Protein AF-A0A7X0ITP1-F1 (afdb_monomer_lite)

Radius of gyration: 19.74 Å; chains: 1; bounding box: 42×34×67 Å

Sequence (175 aa):
MEFLNRYIDLPLLRGGSAAMRMWHKQTGHSPQKLSPSWSLVVILVLMSASGLLLNGPVYVFAIGALIMLSVPSLRLLLPSRTERNYDMRSYQALAAAATRKREAEWAIRMTVLFTAIIFPFCVSAGDETAGLFLLGASLWFVLTAPVKMYLDAAEPPPPGSGSRQAWLRQAARSA

Organism: NCBI:txid293958

Foldseek 3Di:
DVVCCVPPLVVLLVVLQVQLVVCCVVPVFHSLLVQLVLLLVLLVVLLVVLVVQPDDPLSVVLVVVSVVSNVVSVVVVPDDPPGPDPAQVVLVVLQVQLQVLVVPCVVVLVVLQVCLVCVLVPQDDPDPNVSSSSNSVSSSSSSRVNSSSSNSNHRHDGDDPVNVVVVVVVVVVVD

pLDDT: mean 71.42, std 9.6, range [46.75, 85.38]

Structure (mmCIF, N/CA/C/O backbone):
data_AF-A0A7X0ITP1-F1
#
_entry.id   AF-A0A7X0ITP1-F1
#
loop_
_atom_site.group_PDB
_atom_site.id
_atom_site.type_symbol
_atom_site.label_atom_id
_atom_site.label_alt_id
_atom_site.label_comp_id
_atom_site.label_asym_id
_atom_site.label_entity_id
_atom_site.label_seq_id
_atom_site.pdbx_PDB_ins_code
_atom_site.Cartn_x
_atom_site.Cartn_y
_atom_site.Cartn_z
_atom_site.occupancy
_atom_site.B_iso_or_equiv
_atom_site.auth_seq_id
_atom_site.auth_comp_id
_atom_site.auth_asym_id
_atom_site.auth_atom_id
_atom_site.pdbx_PDB_model_num
ATOM 1 N N . MET A 1 1 ? -18.928 18.947 0.721 1.00 47.69 1 MET A N 1
ATOM 2 C CA . MET A 1 1 ? -17.983 18.054 1.433 1.00 47.69 1 MET A CA 1
ATOM 3 C C . MET A 1 1 ? -18.643 16.775 1.951 1.00 47.69 1 MET A C 1
ATOM 5 O O . MET A 1 1 ? -18.049 15.713 1.833 1.00 47.69 1 MET A O 1
ATOM 9 N N . GLU A 1 2 ? -19.874 16.835 2.463 1.00 59.03 2 GLU A N 1
ATOM 10 C CA . GLU A 1 2 ? -20.546 15.688 3.103 1.00 59.03 2 GLU A CA 1
ATOM 11 C C . GLU A 1 2 ? -20.945 14.551 2.142 1.00 59.03 2 GLU A C 1
ATOM 13 O O . GLU A 1 2 ? -20.862 13.377 2.495 1.00 59.03 2 GLU A O 1
ATOM 18 N N . PHE A 1 3 ? -21.278 14.875 0.887 1.00 55.72 3 PHE A N 1
ATOM 19 C CA . PHE A 1 3 ? -21.629 13.880 -0.134 1.00 55.72 3 PHE A CA 1
ATOM 20 C C . PHE A 1 3 ? -20.451 12.984 -0.546 1.00 55.72 3 PHE A C 1
ATOM 22 O O . PHE A 1 3 ? -20.587 11.762 -0.545 1.00 55.72 3 PHE A O 1
ATOM 29 N N . LEU A 1 4 ? -19.283 13.563 -0.852 1.00 56.88 4 LEU A N 1
ATOM 30 C CA . LEU A 1 4 ? -18.107 12.790 -1.279 1.00 56.88 4 LEU A CA 1
ATOM 31 C C . LEU A 1 4 ? -17.570 11.910 -0.134 1.00 56.88 4 LEU A C 1
ATOM 33 O O . LEU A 1 4 ? -17.211 10.751 -0.340 1.00 56.88 4 LEU A O 1
ATOM 37 N N . ASN A 1 5 ? -17.609 12.439 1.094 1.00 62.44 5 ASN A N 1
ATOM 38 C CA . ASN A 1 5 ? -17.285 11.701 2.311 1.00 62.44 5 ASN A CA 1
ATOM 39 C C . ASN A 1 5 ? -18.228 10.496 2.519 1.00 62.44 5 ASN A C 1
ATOM 41 O O . ASN A 1 5 ? -17.789 9.392 2.836 1.00 62.44 5 ASN A O 1
ATOM 45 N N . ARG A 1 6 ? -19.533 10.669 2.270 1.00 64.38 6 ARG A N 1
ATOM 46 C CA . ARG A 1 6 ? -20.537 9.614 2.469 1.00 64.38 6 ARG A CA 1
ATOM 47 C C . ARG A 1 6 ? -20.509 8.518 1.402 1.00 64.38 6 ARG A C 1
ATOM 49 O O . ARG A 1 6 ? -20.764 7.365 1.739 1.00 64.38 6 ARG A O 1
ATOM 56 N N . TYR A 1 7 ? -20.217 8.860 0.148 1.00 67.12 7 TYR A N 1
ATOM 57 C CA . TYR A 1 7 ? -20.264 7.907 -0.968 1.00 67.12 7 TYR A CA 1
ATOM 58 C C . TYR A 1 7 ? -18.930 7.229 -1.280 1.00 67.12 7 TYR A C 1
ATOM 60 O O . TYR A 1 7 ? -18.950 6.090 -1.734 1.00 67.12 7 TYR A O 1
ATOM 68 N N . ILE A 1 8 ? -17.792 7.889 -1.042 1.00 65.19 8 ILE A N 1
ATOM 69 C CA . ILE A 1 8 ? -16.470 7.347 -1.396 1.00 65.19 8 ILE A CA 1
ATOM 70 C C . ILE A 1 8 ? -15.686 6.968 -0.136 1.00 65.19 8 ILE A C 1
ATOM 72 O O . ILE A 1 8 ? -15.307 5.809 0.019 1.00 65.19 8 ILE A O 1
ATOM 76 N N . ASP A 1 9 ? -15.505 7.897 0.808 1.00 72.88 9 ASP A N 1
ATOM 77 C CA . ASP A 1 9 ? -14.674 7.659 2.007 1.00 72.88 9 ASP A CA 1
ATOM 78 C C . ASP A 1 9 ? -15.305 6.600 2.933 1.00 72.88 9 ASP A C 1
ATOM 80 O O . ASP A 1 9 ? -14.641 5.676 3.402 1.00 72.88 9 ASP A O 1
ATOM 84 N N . LEU A 1 10 ? -16.618 6.683 3.172 1.00 71.12 10 LEU A N 1
ATOM 85 C CA . LEU A 1 10 ? -17.322 5.804 4.107 1.00 71.12 10 LEU A CA 1
ATOM 86 C C . LEU A 1 10 ? -17.303 4.306 3.729 1.00 71.12 10 LEU A C 1
ATOM 88 O O . LEU A 1 10 ? -17.017 3.497 4.620 1.00 71.12 10 LEU A O 1
ATOM 92 N N . PRO A 1 11 ? -17.596 3.880 2.480 1.00 74.44 11 PRO A N 1
ATOM 93 C CA . PRO A 1 11 ? -17.496 2.467 2.114 1.00 74.44 11 PRO A CA 1
ATOM 94 C C . PRO A 1 11 ? -16.052 1.959 2.126 1.00 74.44 11 PRO A C 1
ATOM 96 O O . PRO A 1 11 ? -15.829 0.833 2.566 1.00 74.44 11 PRO A O 1
ATOM 99 N N . LEU A 1 12 ? -15.070 2.779 1.737 1.00 72.88 12 LEU A N 1
ATOM 100 C CA . LEU A 1 12 ? -13.650 2.411 1.794 1.00 72.88 12 LEU A CA 1
ATOM 101 C C . LEU A 1 12 ? -13.181 2.188 3.236 1.00 72.88 12 LEU A C 1
ATOM 103 O O . LEU A 1 12 ? -12.511 1.198 3.527 1.00 72.88 12 LEU A O 1
ATOM 107 N N . LEU A 1 13 ? -13.610 3.039 4.168 1.00 73.00 13 LEU A N 1
ATOM 108 C CA . LEU A 1 13 ? -13.309 2.886 5.594 1.00 73.00 13 LEU A CA 1
ATOM 109 C C . LEU A 1 13 ? -14.007 1.668 6.215 1.00 73.00 13 LEU A C 1
ATOM 111 O O . LEU A 1 13 ? -13.429 0.990 7.066 1.00 73.00 13 LEU A O 1
ATOM 115 N N . ARG A 1 14 ? -15.227 1.340 5.767 1.00 74.06 14 ARG A N 1
ATOM 116 C CA . ARG A 1 14 ? -15.904 0.082 6.136 1.00 74.06 14 ARG A CA 1
ATOM 117 C C . ARG A 1 14 ? -15.194 -1.142 5.557 1.00 74.06 14 ARG A C 1
ATOM 119 O O . ARG A 1 14 ? -15.110 -2.164 6.231 1.00 74.06 14 ARG A O 1
ATOM 126 N N . GLY A 1 15 ? -14.667 -1.042 4.340 1.00 72.00 15 GLY A N 1
ATOM 127 C CA . GLY A 1 15 ? -13.841 -2.079 3.724 1.00 72.00 15 GLY A CA 1
ATOM 128 C C . GLY A 1 15 ? -12.554 -2.318 4.513 1.00 72.00 15 GLY A C 1
ATOM 129 O O . GLY A 1 15 ? -12.247 -3.459 4.852 1.00 72.00 15 GLY A O 1
ATOM 130 N N . GLY A 1 16 ? -11.855 -1.245 4.893 1.00 73.00 16 GLY A N 1
ATOM 131 C CA . GLY A 1 16 ? -10.655 -1.309 5.731 1.00 73.00 16 GLY A CA 1
ATOM 132 C C . GLY A 1 16 ? -10.913 -1.980 7.082 1.00 73.00 16 GLY A C 1
ATOM 133 O O . GLY A 1 16 ? -10.192 -2.905 7.459 1.00 73.00 16 GLY A O 1
ATOM 134 N N . SER A 1 17 ? -11.986 -1.599 7.783 1.00 71.69 17 SER A N 1
ATOM 135 C CA . SER A 1 17 ? -12.336 -2.217 9.072 1.00 71.69 17 SER A CA 1
ATOM 136 C C . SER A 1 17 ? -12.782 -3.679 8.932 1.00 71.69 17 SER A C 1
ATOM 138 O O . SER A 1 17 ? -12.442 -4.515 9.776 1.00 71.69 17 SER A O 1
ATOM 140 N N . ALA A 1 18 ? -13.474 -4.037 7.844 1.00 72.44 18 ALA A N 1
ATOM 141 C CA . ALA A 1 18 ? -13.814 -5.422 7.525 1.00 72.44 18 ALA A CA 1
ATOM 142 C C . ALA A 1 18 ? -12.564 -6.271 7.240 1.00 72.44 18 ALA A C 1
ATOM 144 O O . ALA A 1 18 ? -12.452 -7.378 7.771 1.00 72.44 18 ALA A O 1
ATOM 145 N N . ALA A 1 19 ? -11.604 -5.741 6.477 1.00 71.50 19 ALA A N 1
ATOM 146 C CA . ALA A 1 19 ? -10.332 -6.400 6.188 1.00 71.50 19 ALA A CA 1
ATOM 147 C C . ALA A 1 19 ? -9.518 -6.632 7.468 1.00 71.50 19 ALA A C 1
ATOM 149 O O . ALA A 1 19 ? -9.076 -7.752 7.725 1.00 71.50 19 ALA A O 1
ATOM 150 N N . MET A 1 20 ? -9.410 -5.618 8.333 1.00 72.12 20 MET A N 1
ATOM 151 C CA . MET A 1 20 ? -8.759 -5.753 9.640 1.00 72.12 20 MET A CA 1
ATOM 152 C C . MET A 1 20 ? -9.438 -6.801 10.523 1.00 72.12 20 MET A C 1
ATOM 154 O O . MET A 1 20 ? -8.762 -7.596 11.175 1.00 72.12 20 MET A O 1
ATOM 158 N N . ARG A 1 21 ? -10.776 -6.838 10.538 1.00 69.38 21 ARG A N 1
ATOM 159 C CA . ARG A 1 21 ? -11.538 -7.837 11.296 1.00 69.38 21 ARG A CA 1
ATOM 160 C C . ARG A 1 21 ? -11.322 -9.247 10.747 1.00 69.38 21 ARG A C 1
ATOM 162 O O . ARG A 1 21 ? -11.179 -10.174 11.540 1.00 69.38 21 ARG A O 1
ATOM 169 N N . MET A 1 22 ? -11.310 -9.421 9.426 1.00 74.06 22 MET A N 1
ATOM 170 C CA . MET A 1 22 ? -11.078 -10.722 8.793 1.00 74.06 22 MET A CA 1
ATOM 171 C C . MET A 1 22 ? -9.665 -11.228 9.080 1.00 74.06 22 MET A C 1
ATOM 173 O O . MET A 1 22 ? -9.487 -12.368 9.501 1.00 74.06 22 MET A O 1
ATOM 177 N N . TRP A 1 23 ? -8.676 -10.348 8.953 1.00 70.44 23 TRP A N 1
ATOM 178 C CA . TRP A 1 23 ? -7.286 -10.642 9.272 1.00 70.44 23 TRP A CA 1
ATOM 179 C C . TRP A 1 23 ? -7.087 -11.021 10.730 1.00 70.44 23 TRP A C 1
ATOM 181 O O . TRP A 1 23 ? -6.469 -12.043 11.016 1.00 70.44 23 TRP A O 1
ATOM 191 N N . HIS A 1 24 ? -7.656 -10.245 11.656 1.00 71.06 24 HIS A N 1
ATOM 192 C CA . HIS A 1 24 ? -7.574 -10.547 13.081 1.00 71.06 24 HIS A CA 1
ATOM 193 C C . HIS A 1 24 ? -8.226 -11.898 13.410 1.00 71.06 24 HIS A C 1
ATOM 195 O O . HIS A 1 24 ? -7.672 -12.668 14.188 1.00 71.06 24 HIS A O 1
ATOM 201 N N . LYS A 1 25 ? -9.356 -12.232 12.769 1.00 69.44 25 LYS A N 1
ATOM 202 C CA . LYS A 1 25 ? -9.996 -13.549 12.909 1.00 69.44 25 LYS A CA 1
ATOM 203 C C . LYS A 1 25 ? -9.133 -14.695 12.375 1.00 69.44 25 LYS A C 1
ATOM 205 O O . LYS A 1 25 ? -9.123 -15.753 12.990 1.00 69.44 25 LYS A O 1
ATOM 210 N N . GLN A 1 26 ? -8.455 -14.508 11.243 1.00 71.00 26 GLN A N 1
ATOM 211 C CA . GLN A 1 26 ? -7.659 -15.563 10.606 1.00 71.00 26 GLN A CA 1
ATOM 212 C C . GLN A 1 26 ? -6.283 -15.760 11.251 1.00 71.00 26 GLN A C 1
ATOM 214 O O . GLN A 1 26 ? -5.828 -16.890 11.374 1.00 71.00 26 GLN A O 1
ATOM 219 N N . THR A 1 27 ? -5.612 -14.677 11.646 1.00 63.62 27 THR A N 1
ATOM 220 C CA . THR A 1 27 ? -4.203 -14.716 12.083 1.00 63.62 27 THR A CA 1
ATOM 221 C C . THR A 1 27 ? -4.026 -14.500 13.583 1.00 63.62 27 THR A C 1
ATOM 223 O O . THR A 1 27 ? -2.962 -14.793 14.118 1.00 63.62 27 THR A O 1
ATOM 226 N N . GLY A 1 28 ? -5.026 -13.945 14.277 1.00 60.91 28 GLY A N 1
ATOM 227 C CA . GLY A 1 28 ? -4.912 -13.552 15.686 1.00 60.91 28 GLY A CA 1
ATOM 228 C C . GLY A 1 28 ? -3.928 -12.403 15.949 1.00 60.91 28 GLY A C 1
ATOM 229 O O . GLY A 1 28 ? -3.744 -12.008 17.099 1.00 60.91 28 GLY A O 1
ATOM 230 N N . HIS A 1 29 ? -3.298 -11.846 14.910 1.00 64.88 29 HIS A N 1
ATOM 231 C CA . HIS A 1 29 ? -2.307 -10.780 15.025 1.00 64.88 29 HIS A CA 1
ATOM 232 C C . HIS A 1 29 ? -2.943 -9.382 15.046 1.00 64.88 29 HIS A C 1
ATOM 234 O O . HIS A 1 29 ? -4.126 -9.199 14.737 1.00 64.88 29 HIS A O 1
ATOM 240 N N . SER A 1 30 ? -2.138 -8.384 15.434 1.00 65.88 30 SER A N 1
ATOM 241 C CA . SER A 1 30 ? -2.536 -6.973 15.440 1.00 65.88 30 SER A CA 1
ATOM 242 C C . SER A 1 30 ? -3.001 -6.527 14.044 1.00 65.88 30 SER A C 1
ATOM 244 O O . SER A 1 30 ? -2.324 -6.828 13.053 1.00 65.88 30 SER A O 1
ATOM 246 N N . PRO A 1 31 ? -4.107 -5.764 13.939 1.00 64.81 31 PRO A N 1
ATOM 247 C CA . PRO A 1 31 ? -4.589 -5.223 12.667 1.00 64.81 31 PRO A CA 1
ATOM 248 C C . PRO A 1 31 ? -3.570 -4.290 11.987 1.00 64.81 31 PRO A C 1
ATOM 250 O O . PRO A 1 31 ? -3.622 -4.110 10.773 1.00 64.81 31 PRO A O 1
ATOM 253 N N . GLN A 1 32 ? -2.588 -3.763 12.729 1.00 64.38 32 GLN A N 1
ATOM 254 C CA . GLN A 1 32 ? -1.509 -2.935 12.178 1.00 64.38 32 GLN A CA 1
ATOM 255 C C . GLN A 1 32 ? -0.546 -3.705 11.261 1.00 64.38 32 GLN A C 1
ATOM 257 O O . GLN A 1 32 ? 0.086 -3.099 10.399 1.00 64.38 32 GLN A O 1
ATOM 262 N N . LYS A 1 33 ? -0.456 -5.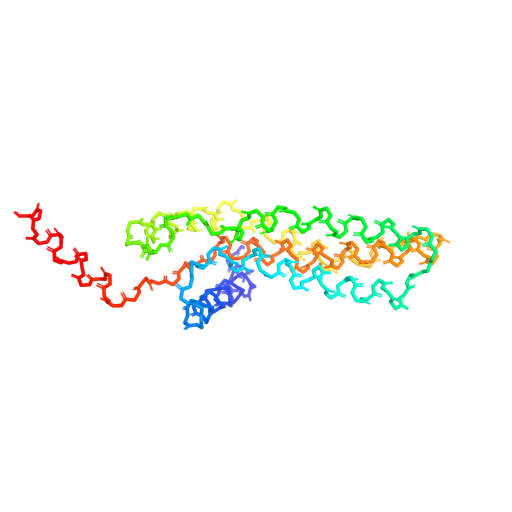038 11.387 1.00 68.50 33 LYS A N 1
ATOM 263 C CA . LYS A 1 33 ? 0.381 -5.877 10.508 1.00 68.50 33 LYS A CA 1
ATOM 264 C C . LYS A 1 33 ? -0.221 -6.112 9.121 1.00 68.50 33 LYS A C 1
ATOM 266 O O . LYS A 1 33 ? 0.464 -6.619 8.231 1.00 68.50 33 LYS A O 1
ATOM 271 N N . LEU A 1 34 ? -1.476 -5.720 8.904 1.00 71.31 34 LEU A N 1
ATOM 272 C CA . LEU A 1 34 ? -2.141 -5.894 7.616 1.00 71.31 34 LEU A CA 1
ATOM 273 C C . LEU A 1 34 ? -1.573 -4.965 6.529 1.00 71.31 34 LEU A C 1
ATOM 275 O O . LEU A 1 34 ? -1.375 -5.389 5.397 1.00 71.31 34 LEU A O 1
ATOM 279 N N . SER A 1 35 ? -1.242 -3.717 6.868 1.00 73.25 35 SER A N 1
ATOM 280 C CA . SER A 1 35 ? -0.632 -2.782 5.911 1.00 73.25 35 SER A CA 1
ATOM 281 C C . SER A 1 35 ? 0.738 -3.255 5.383 1.00 73.25 35 SER A C 1
ATOM 283 O O . SER A 1 35 ? 0.911 -3.310 4.162 1.00 73.25 35 SER A O 1
ATOM 285 N N . PRO A 1 36 ? 1.712 -3.650 6.232 1.00 73.56 36 PRO A N 1
ATOM 286 C CA . PRO A 1 36 ? 2.999 -4.134 5.740 1.00 73.56 36 PRO A CA 1
ATOM 287 C C . PRO A 1 36 ? 2.903 -5.491 5.028 1.00 73.56 36 PRO A C 1
ATOM 289 O O . PRO A 1 36 ? 3.638 -5.699 4.066 1.00 73.56 36 PRO A O 1
ATOM 292 N N . SER A 1 37 ? 1.990 -6.387 5.424 1.00 76.06 37 SER A N 1
ATOM 293 C CA . SER A 1 37 ? 1.776 -7.653 4.701 1.00 76.06 37 SER A CA 1
ATOM 294 C C . SER A 1 37 ? 1.167 -7.436 3.314 1.00 76.06 37 SER A C 1
ATOM 296 O O . SER A 1 37 ? 1.655 -8.022 2.350 1.00 76.06 37 SER A O 1
ATOM 298 N N . TRP A 1 38 ? 0.190 -6.533 3.172 1.00 78.88 38 TRP A N 1
ATOM 299 C CA . TRP A 1 38 ? -0.347 -6.141 1.865 1.00 78.88 38 TRP A CA 1
ATOM 300 C C . TRP A 1 38 ? 0.738 -5.568 0.948 1.00 78.88 38 TRP A C 1
ATOM 302 O O . TRP A 1 38 ? 0.843 -5.960 -0.212 1.00 78.88 38 TRP A O 1
ATOM 312 N N . SER A 1 39 ? 1.608 -4.704 1.482 1.00 81.69 39 SER A N 1
ATOM 313 C CA . SER A 1 39 ? 2.745 -4.164 0.730 1.00 81.69 39 SER A CA 1
ATOM 314 C C . SER A 1 39 ? 3.670 -5.266 0.201 1.00 81.69 39 SER A C 1
ATOM 316 O O . SER A 1 39 ? 4.129 -5.174 -0.933 1.00 81.69 39 SER A O 1
ATOM 318 N N . LEU A 1 40 ? 3.926 -6.323 0.981 1.00 79.69 40 LEU A N 1
ATOM 319 C CA .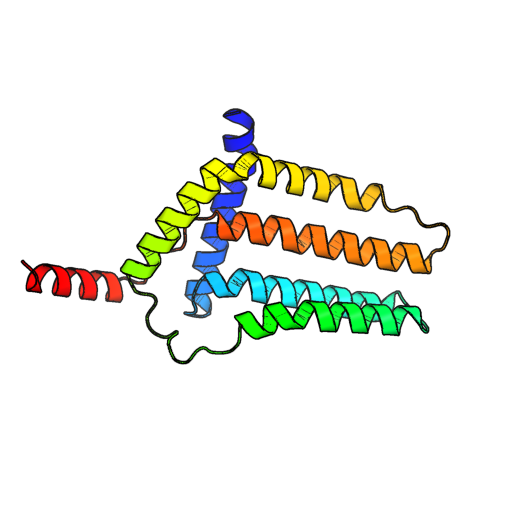 LEU A 1 40 ? 4.735 -7.460 0.526 1.00 79.69 40 LEU A CA 1
ATOM 320 C C . LEU A 1 40 ? 4.040 -8.283 -0.563 1.00 79.69 40 LEU A C 1
ATOM 322 O O . LEU A 1 40 ? 4.705 -8.705 -1.504 1.00 79.69 40 LEU A O 1
ATOM 326 N N . VAL A 1 41 ? 2.720 -8.478 -0.471 1.00 83.31 41 VAL A N 1
ATOM 327 C CA . VAL A 1 41 ? 1.939 -9.155 -1.522 1.00 83.31 41 VAL A CA 1
ATOM 328 C C . VAL A 1 41 ? 2.040 -8.385 -2.838 1.00 83.31 41 VAL A C 1
ATOM 330 O O . VAL A 1 41 ? 2.332 -8.978 -3.873 1.00 83.31 41 VAL A O 1
ATOM 333 N N . VAL A 1 42 ? 1.870 -7.061 -2.795 1.00 82.38 42 VAL A N 1
ATOM 334 C CA . VAL A 1 42 ? 2.011 -6.196 -3.974 1.00 82.38 42 VAL A CA 1
ATOM 335 C C . VAL A 1 42 ? 3.427 -6.298 -4.553 1.00 82.38 42 VAL A C 1
ATOM 337 O O . VAL A 1 42 ? 3.577 -6.522 -5.751 1.00 82.38 42 VAL A O 1
ATOM 340 N N . ILE A 1 43 ? 4.465 -6.212 -3.714 1.00 84.25 43 ILE A N 1
ATOM 341 C CA . ILE A 1 43 ? 5.866 -6.348 -4.148 1.00 84.25 43 ILE A CA 1
ATOM 342 C C . ILE A 1 43 ? 6.124 -7.713 -4.802 1.00 84.25 43 ILE A C 1
ATOM 344 O O . ILE A 1 43 ? 6.773 -7.757 -5.841 1.00 84.25 43 ILE A O 1
ATOM 348 N N . LEU A 1 44 ? 5.591 -8.809 -4.252 1.00 84.31 44 LEU A N 1
ATOM 349 C CA . LEU A 1 44 ? 5.707 -10.151 -4.837 1.00 84.31 44 LEU A CA 1
ATOM 350 C C . LEU A 1 44 ? 5.078 -10.227 -6.230 1.00 84.31 44 LEU A C 1
ATOM 352 O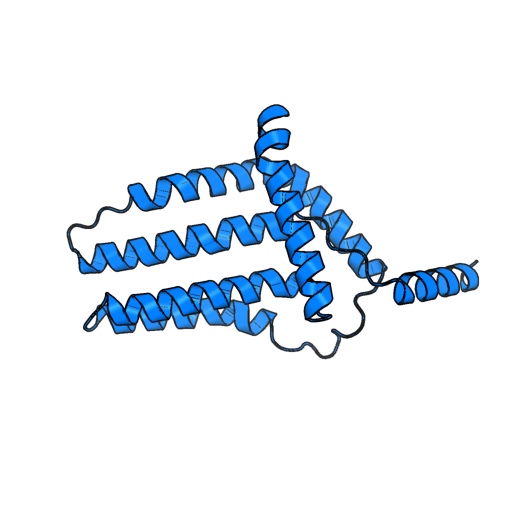 O . LEU A 1 44 ? 5.711 -10.729 -7.154 1.00 84.31 44 LEU A O 1
ATOM 356 N N . VAL A 1 45 ? 3.871 -9.683 -6.400 1.00 84.56 45 VAL A N 1
ATOM 357 C CA . VAL A 1 45 ? 3.189 -9.642 -7.703 1.00 84.56 45 VAL A CA 1
ATOM 358 C C . VAL A 1 45 ? 3.998 -8.834 -8.719 1.00 84.56 45 VAL A C 1
ATOM 360 O O . VAL A 1 45 ? 4.204 -9.292 -9.842 1.00 84.56 45 VAL A O 1
ATOM 363 N N . LEU A 1 46 ? 4.510 -7.665 -8.325 1.00 83.44 46 LEU A N 1
ATOM 364 C CA . LEU A 1 46 ? 5.370 -6.832 -9.172 1.00 83.44 46 LEU A CA 1
ATOM 365 C C . LEU A 1 46 ? 6.698 -7.511 -9.509 1.00 83.44 46 LEU A C 1
ATOM 367 O O . LEU A 1 46 ? 7.193 -7.364 -10.622 1.00 83.44 46 LEU A O 1
ATOM 371 N N . MET A 1 47 ? 7.260 -8.282 -8.582 1.00 83.00 47 MET A N 1
ATOM 372 C CA . MET A 1 47 ? 8.482 -9.048 -8.802 1.00 83.00 47 MET A CA 1
ATOM 373 C C . MET A 1 47 ? 8.253 -10.179 -9.811 1.00 83.00 47 MET A C 1
ATOM 375 O O . MET A 1 47 ? 9.056 -10.345 -10.728 1.00 83.00 47 MET A O 1
ATOM 379 N N . SER A 1 48 ? 7.129 -10.898 -9.711 1.00 84.00 48 SER A N 1
ATOM 380 C CA . SER A 1 48 ? 6.721 -11.891 -10.711 1.00 84.00 48 SER A CA 1
ATOM 381 C C . SER A 1 48 ? 6.462 -11.257 -12.079 1.00 84.00 48 SER A C 1
ATOM 383 O O . SER A 1 48 ? 6.940 -11.774 -13.084 1.00 84.00 48 SER A O 1
ATOM 385 N N . ALA A 1 49 ? 5.762 -10.121 -12.129 1.00 82.31 49 ALA A N 1
ATOM 386 C CA . ALA A 1 49 ? 5.492 -9.402 -13.373 1.00 82.31 49 ALA A CA 1
ATOM 387 C C . ALA A 1 49 ? 6.779 -8.865 -14.024 1.00 82.31 49 ALA A C 1
ATOM 389 O O . ALA A 1 49 ? 6.949 -8.975 -15.235 1.00 82.31 49 ALA A O 1
ATOM 390 N N . SER A 1 50 ? 7.715 -8.350 -13.221 1.00 81.38 50 SER A N 1
ATOM 391 C CA . SER A 1 50 ? 9.029 -7.885 -13.678 1.00 81.38 50 SER A CA 1
ATOM 392 C C . SER A 1 50 ? 9.806 -8.996 -14.389 1.00 81.38 50 SER A C 1
ATOM 394 O O . SER A 1 50 ? 10.345 -8.762 -15.464 1.00 81.38 50 SER A O 1
ATOM 396 N N . GLY A 1 51 ? 9.794 -10.224 -13.855 1.00 79.38 51 GLY A N 1
ATOM 397 C CA . GLY A 1 51 ? 10.470 -11.370 -14.479 1.00 79.38 51 GLY A CA 1
ATOM 398 C C . GLY A 1 51 ? 9.866 -11.838 -15.805 1.00 79.38 51 GLY A C 1
ATOM 399 O O . GLY A 1 51 ? 10.534 -12.545 -16.552 1.00 79.38 51 GLY A O 1
ATOM 400 N N . LEU A 1 52 ? 8.623 -11.452 -16.105 1.00 81.94 52 LEU A N 1
ATOM 401 C CA . LEU A 1 52 ? 7.953 -11.781 -17.367 1.00 81.94 52 LEU A CA 1
ATOM 402 C C . LEU A 1 52 ? 8.089 -10.670 -18.417 1.00 81.94 52 LEU A C 1
ATOM 404 O O . LEU A 1 52 ? 8.042 -10.955 -19.609 1.00 81.94 52 LEU A O 1
ATOM 408 N N . LEU A 1 53 ? 8.214 -9.414 -17.977 1.00 79.12 53 LEU A N 1
ATOM 409 C CA . LEU A 1 53 ? 8.091 -8.230 -18.835 1.00 79.12 53 LEU A CA 1
ATOM 410 C C . LEU A 1 53 ? 9.416 -7.492 -19.067 1.00 79.12 53 LEU A C 1
ATOM 412 O O . LEU A 1 53 ? 9.539 -6.768 -20.051 1.00 79.12 53 LEU A O 1
ATOM 416 N N . LEU A 1 54 ? 10.398 -7.635 -18.174 1.00 78.88 54 LEU A N 1
ATOM 417 C CA . LEU A 1 54 ? 11.668 -6.910 -18.232 1.00 78.88 54 LEU A CA 1
ATOM 418 C C . LEU A 1 54 ? 12.828 -7.882 -18.458 1.00 78.88 54 LEU A C 1
ATOM 420 O O . LEU A 1 54 ? 12.899 -8.939 -17.841 1.00 78.88 54 LEU A O 1
ATOM 424 N N . ASN A 1 55 ? 13.779 -7.485 -19.305 1.00 76.00 55 ASN A N 1
ATOM 425 C CA . ASN A 1 55 ? 15.013 -8.226 -19.567 1.00 76.00 55 ASN A CA 1
ATOM 426 C C . ASN A 1 55 ? 16.236 -7.303 -19.450 1.00 76.00 55 ASN A C 1
ATOM 428 O O . ASN A 1 55 ? 16.149 -6.093 -19.661 1.00 76.00 55 ASN A O 1
ATOM 432 N N . GLY A 1 56 ? 17.397 -7.876 -19.121 1.00 80.00 56 GLY A N 1
ATOM 433 C CA . GLY A 1 56 ? 18.673 -7.152 -19.089 1.00 80.00 56 GLY A CA 1
ATOM 434 C C . GLY A 1 56 ? 18.919 -6.323 -17.812 1.00 80.00 56 GLY A C 1
ATOM 435 O O . GLY A 1 56 ? 18.424 -6.671 -16.741 1.00 80.00 56 GLY A O 1
ATOM 436 N N . PRO A 1 57 ? 19.719 -5.240 -17.870 1.00 79.25 57 PRO A N 1
ATOM 437 C CA . PRO A 1 57 ? 20.151 -4.505 -16.675 1.00 79.25 57 PRO A CA 1
ATOM 438 C C . PRO A 1 57 ? 18.997 -3.802 -15.942 1.00 79.25 57 PRO A C 1
ATOM 440 O O . PRO A 1 57 ? 19.024 -3.693 -14.718 1.00 79.25 57 PRO A O 1
ATOM 443 N N . VAL A 1 58 ? 17.950 -3.387 -16.663 1.00 77.94 58 VAL A N 1
ATOM 444 C CA . VAL A 1 58 ? 16.751 -2.750 -16.086 1.00 77.94 58 VAL A CA 1
ATOM 445 C C . VAL A 1 58 ? 16.010 -3.704 -15.145 1.00 77.94 58 VAL A C 1
ATOM 447 O O . VAL A 1 58 ? 15.530 -3.285 -14.094 1.00 77.94 58 VAL A O 1
ATOM 450 N N . TYR A 1 59 ? 15.987 -5.002 -15.460 1.00 79.38 59 TYR A N 1
ATOM 451 C CA . TYR A 1 59 ? 15.413 -6.027 -14.588 1.00 79.38 59 TYR A CA 1
ATOM 452 C C . TYR A 1 59 ? 16.154 -6.126 -13.244 1.00 79.38 59 TYR A C 1
ATOM 454 O O . TYR A 1 59 ? 15.522 -6.196 -12.189 1.00 79.38 59 TYR A O 1
ATOM 462 N N . VAL A 1 60 ? 17.491 -6.046 -13.257 1.00 83.12 60 VAL A N 1
ATOM 463 C CA . VAL A 1 60 ? 18.308 -6.058 -12.029 1.00 83.12 60 VAL A CA 1
ATOM 464 C C . VAL A 1 60 ? 18.004 -4.835 -11.163 1.00 83.12 60 VAL A C 1
ATOM 466 O O . VAL A 1 60 ? 17.816 -4.970 -9.953 1.00 83.12 60 VAL A O 1
ATOM 469 N N . PHE A 1 61 ? 17.879 -3.653 -11.775 1.00 83.00 61 PHE A N 1
ATOM 470 C CA . PHE A 1 61 ? 17.467 -2.439 -11.066 1.00 83.00 61 PHE A CA 1
ATOM 471 C C . PHE A 1 61 ? 16.047 -2.547 -10.498 1.00 83.00 61 PHE A C 1
ATOM 473 O O . PHE A 1 61 ? 15.823 -2.157 -9.352 1.00 83.00 61 PHE A O 1
ATOM 480 N N . ALA A 1 62 ? 15.103 -3.118 -11.250 1.00 81.19 62 ALA A N 1
ATOM 481 C CA . ALA A 1 62 ? 13.731 -3.324 -10.797 1.00 81.19 62 ALA A CA 1
ATOM 482 C C . ALA A 1 62 ? 13.658 -4.260 -9.587 1.00 81.19 62 ALA A C 1
ATOM 484 O O . ALA A 1 62 ? 13.014 -3.930 -8.591 1.00 81.19 62 ALA A O 1
ATOM 485 N N . ILE A 1 63 ? 14.374 -5.385 -9.621 1.00 82.50 63 ILE A N 1
ATOM 486 C CA . ILE A 1 63 ? 14.466 -6.286 -8.469 1.00 82.50 63 ILE A CA 1
ATOM 487 C C . ILE A 1 63 ? 15.144 -5.600 -7.284 1.00 82.50 63 ILE A C 1
ATOM 489 O O . ILE A 1 63 ? 14.635 -5.690 -6.168 1.00 82.50 63 ILE A O 1
ATOM 493 N N . GLY A 1 64 ? 16.242 -4.874 -7.504 1.00 84.31 64 GLY A N 1
ATOM 494 C CA . GLY A 1 64 ? 16.920 -4.124 -6.445 1.00 84.31 64 GLY A CA 1
ATOM 495 C C . GLY A 1 64 ? 15.991 -3.123 -5.752 1.00 84.31 64 GLY A C 1
ATOM 496 O O . GLY A 1 64 ? 15.917 -3.095 -4.522 1.00 84.31 64 GLY A O 1
ATOM 497 N N . ALA A 1 65 ? 15.219 -2.361 -6.529 1.00 82.69 65 ALA A N 1
ATOM 498 C CA . ALA A 1 65 ? 14.229 -1.423 -6.009 1.00 82.69 65 ALA A CA 1
ATOM 499 C C . ALA A 1 65 ? 13.126 -2.136 -5.207 1.00 82.69 65 ALA A C 1
ATOM 501 O O . ALA A 1 65 ? 12.821 -1.725 -4.088 1.00 82.69 65 ALA A O 1
ATOM 502 N N . LEU A 1 66 ? 12.574 -3.237 -5.728 1.00 83.31 66 LEU A N 1
ATOM 503 C CA . LEU A 1 66 ? 11.543 -4.030 -5.047 1.00 83.31 66 LEU A CA 1
ATOM 504 C C . LEU A 1 66 ? 12.045 -4.628 -3.725 1.00 83.31 66 LEU A C 1
ATOM 506 O O . LEU A 1 66 ? 11.339 -4.574 -2.714 1.00 83.31 66 LEU A O 1
ATOM 510 N N . ILE A 1 67 ? 13.283 -5.132 -3.697 1.00 83.69 67 ILE A N 1
ATOM 511 C CA . ILE A 1 67 ? 13.925 -5.615 -2.469 1.00 83.69 67 ILE A CA 1
ATOM 512 C C . ILE A 1 67 ? 14.054 -4.468 -1.468 1.00 83.69 67 ILE A C 1
ATOM 514 O O . ILE A 1 67 ? 13.632 -4.615 -0.321 1.00 83.69 67 ILE A O 1
ATOM 518 N N . MET A 1 68 ? 14.572 -3.315 -1.891 1.00 84.44 68 MET A N 1
ATOM 519 C CA . MET A 1 68 ? 14.759 -2.153 -1.021 1.00 84.44 68 MET A CA 1
ATOM 520 C C . MET A 1 68 ? 13.428 -1.656 -0.431 1.00 84.44 68 MET A C 1
ATOM 522 O O . MET A 1 68 ? 13.360 -1.313 0.750 1.00 84.44 68 MET A O 1
ATOM 526 N N . LEU A 1 69 ? 12.351 -1.715 -1.216 1.00 80.50 69 LEU A N 1
ATOM 527 C CA . LEU A 1 69 ? 10.988 -1.410 -0.785 1.00 80.50 69 LEU A CA 1
ATOM 528 C C . LEU A 1 69 ? 10.407 -2.416 0.216 1.00 80.50 69 LEU A C 1
ATOM 530 O O . LEU A 1 69 ? 9.599 -2.037 1.065 1.00 80.50 69 LEU A O 1
ATOM 534 N N . SER A 1 70 ? 10.820 -3.682 0.156 1.00 79.50 70 SER A N 1
ATOM 535 C CA . SER A 1 70 ? 10.350 -4.720 1.082 1.00 79.50 70 SER A CA 1
ATOM 536 C C . SER A 1 70 ? 10.941 -4.586 2.492 1.00 79.50 70 SER A C 1
ATOM 538 O O . SER A 1 70 ? 10.306 -4.993 3.466 1.00 79.50 70 SER A O 1
ATOM 540 N N . VAL A 1 71 ? 12.123 -3.966 2.629 1.00 78.06 71 VAL A N 1
ATOM 541 C CA . VAL A 1 71 ? 12.863 -3.833 3.898 1.00 78.06 71 VAL A CA 1
ATOM 542 C C . VAL A 1 71 ? 12.041 -3.179 5.020 1.00 78.06 71 VAL A C 1
ATOM 544 O O . VAL A 1 71 ? 11.941 -3.781 6.093 1.00 78.06 71 VAL A O 1
ATOM 547 N N . PRO A 1 72 ? 11.451 -1.977 4.855 1.00 76.50 72 PRO A N 1
ATOM 548 C CA . PRO A 1 72 ? 10.662 -1.351 5.918 1.00 76.50 72 PRO A CA 1
ATOM 549 C C . PRO A 1 72 ? 9.425 -2.178 6.299 1.00 76.50 72 PRO A C 1
ATOM 551 O O . PRO A 1 72 ? 9.109 -2.287 7.484 1.00 76.50 72 PRO A O 1
ATOM 554 N N . SER A 1 73 ? 8.760 -2.813 5.330 1.00 74.62 73 SER A N 1
ATOM 555 C CA . SER A 1 73 ? 7.612 -3.694 5.583 1.00 74.62 73 SER A CA 1
ATOM 556 C C . SER A 1 73 ? 8.014 -4.935 6.376 1.00 74.62 73 SER A C 1
ATOM 558 O O . SER A 1 73 ? 7.320 -5.313 7.318 1.00 74.62 73 SER A O 1
ATOM 560 N N . LEU A 1 74 ? 9.165 -5.529 6.057 1.00 73.06 74 LEU A N 1
ATOM 561 C CA . LEU A 1 74 ? 9.706 -6.677 6.776 1.00 73.06 74 LEU A CA 1
ATOM 562 C C . LEU A 1 74 ? 10.078 -6.304 8.218 1.00 73.06 74 LEU A C 1
ATOM 564 O O . LEU A 1 74 ? 9.732 -7.031 9.147 1.00 73.06 74 LEU A O 1
ATOM 568 N N . ARG A 1 75 ? 10.690 -5.125 8.423 1.00 71.00 75 ARG A N 1
ATOM 569 C CA . ARG A 1 75 ? 10.997 -4.569 9.756 1.00 71.00 75 ARG A CA 1
ATOM 570 C C . ARG A 1 75 ? 9.756 -4.403 10.630 1.00 71.00 75 ARG A C 1
ATOM 572 O O . ARG A 1 75 ? 9.823 -4.679 11.821 1.00 71.00 75 ARG A O 1
ATOM 579 N N . LEU A 1 76 ? 8.633 -3.989 10.046 1.00 68.00 76 LEU A N 1
ATOM 580 C CA . LEU A 1 76 ? 7.355 -3.835 10.752 1.00 68.00 76 LEU A CA 1
ATOM 581 C C . LEU A 1 76 ? 6.674 -5.176 11.077 1.00 68.00 76 LEU A C 1
ATOM 583 O O . LEU A 1 76 ? 5.812 -5.231 11.952 1.00 68.00 76 LEU A O 1
ATOM 587 N N . LEU A 1 77 ? 7.039 -6.254 10.378 1.00 66.50 77 LEU A N 1
ATOM 588 C CA . LEU A 1 77 ? 6.491 -7.595 10.593 1.00 66.50 77 LEU A CA 1
ATOM 589 C C . LEU A 1 77 ? 7.331 -8.450 11.544 1.00 66.50 77 LEU A C 1
ATOM 591 O O . LEU A 1 77 ? 6.796 -9.426 12.085 1.00 66.50 77 LEU A O 1
ATOM 595 N N . LEU A 1 78 ? 8.597 -8.078 11.773 1.00 67.75 78 LEU A N 1
ATOM 596 C CA . LEU A 1 78 ? 9.479 -8.754 12.719 1.00 67.75 78 LEU A CA 1
ATOM 597 C C . LEU A 1 78 ? 8.778 -8.892 14.082 1.00 67.75 78 LEU A C 1
ATOM 599 O O . LEU A 1 78 ? 8.235 -7.912 14.598 1.00 67.75 78 LEU A O 1
ATOM 603 N N . PRO A 1 79 ? 8.745 -10.106 14.659 1.00 56.16 79 PRO A N 1
ATOM 604 C CA . PRO A 1 79 ? 8.034 -10.364 15.899 1.00 56.16 79 PRO A CA 1
ATOM 605 C C . PRO A 1 79 ? 8.694 -9.574 17.027 1.00 56.16 79 PRO A C 1
ATOM 607 O O . PRO A 1 79 ? 9.747 -9.947 17.545 1.00 56.16 79 PRO A O 1
ATOM 610 N N . SER A 1 80 ? 8.070 -8.466 17.417 1.00 53.69 80 SER A N 1
ATOM 611 C CA . SER A 1 80 ? 8.454 -7.776 18.637 1.00 53.69 80 SER A CA 1
ATOM 612 C C . SER A 1 80 ? 7.979 -8.631 19.810 1.00 53.69 80 SER A C 1
ATOM 614 O O . SER A 1 80 ? 6.824 -9.058 19.848 1.00 53.69 80 SER A O 1
ATOM 616 N N . ARG A 1 81 ? 8.874 -8.909 20.765 1.00 46.75 81 ARG A N 1
ATOM 617 C CA . ARG A 1 81 ? 8.676 -9.820 21.918 1.00 46.75 81 ARG A CA 1
ATOM 618 C C . ARG A 1 81 ? 7.442 -9.511 22.794 1.00 46.75 81 ARG A C 1
ATOM 620 O O . ARG A 1 81 ? 7.139 -10.279 23.700 1.00 46.75 81 ARG A O 1
ATOM 627 N N . THR A 1 82 ? 6.730 -8.422 22.516 1.00 47.53 82 THR A N 1
ATOM 628 C CA . THR A 1 82 ? 5.638 -7.845 23.314 1.00 47.53 82 THR A CA 1
ATOM 629 C C . THR A 1 82 ? 4.243 -8.041 22.687 1.00 47.53 82 THR A C 1
ATOM 631 O O . THR A 1 82 ? 3.234 -7.671 23.277 1.00 47.53 82 THR A O 1
ATOM 634 N N . GLU A 1 83 ? 4.130 -8.646 21.502 1.00 50.50 83 GLU A N 1
ATOM 635 C CA . GLU A 1 83 ? 2.901 -8.630 20.682 1.00 50.50 83 GLU A CA 1
ATOM 636 C C . GLU A 1 83 ? 1.776 -9.609 21.065 1.00 50.50 83 GLU A C 1
ATOM 638 O O . GLU A 1 83 ? 0.874 -9.863 20.265 1.00 50.50 83 GLU A O 1
ATOM 643 N N . ARG A 1 84 ? 1.774 -10.163 22.280 1.00 50.06 84 ARG A N 1
ATOM 644 C CA . ARG A 1 84 ? 0.721 -11.116 22.676 1.00 50.06 84 ARG A CA 1
ATOM 645 C C . ARG A 1 84 ? -0.520 -10.470 23.304 1.00 50.06 84 ARG A C 1
ATOM 647 O O . ARG A 1 84 ? -1.554 -11.122 23.356 1.00 50.06 84 ARG A O 1
ATOM 654 N N . ASN A 1 85 ? -0.459 -9.201 23.711 1.00 53.72 85 ASN A N 1
ATOM 655 C CA . ASN A 1 85 ? -1.586 -8.515 24.351 1.00 53.72 85 ASN A CA 1
ATOM 656 C C . ASN A 1 85 ? -2.009 -7.272 23.561 1.00 53.72 85 ASN A C 1
ATOM 658 O O . ASN A 1 85 ? -1.598 -6.154 23.862 1.00 53.72 85 ASN A O 1
ATOM 662 N N . TYR A 1 86 ? -2.871 -7.471 22.562 1.00 61.03 86 TYR A N 1
ATOM 663 C CA . TYR A 1 86 ? -3.704 -6.392 22.032 1.00 61.03 86 TYR A CA 1
ATOM 664 C C . TYR A 1 86 ? -4.723 -5.994 23.118 1.00 61.03 86 TYR A C 1
ATOM 666 O O . TYR A 1 86 ? -5.799 -6.580 23.238 1.00 61.03 86 TYR A O 1
ATOM 674 N N . ASP A 1 87 ? -4.310 -5.073 23.992 1.00 65.69 87 ASP A N 1
ATOM 675 C CA . ASP A 1 87 ? -5.041 -4.669 25.196 1.00 65.69 87 ASP A CA 1
ATOM 676 C C . ASP A 1 87 ? -6.042 -3.535 24.910 1.00 65.69 87 ASP A C 1
ATOM 678 O O . ASP A 1 87 ? -5.873 -2.744 23.977 1.00 65.69 87 ASP A O 1
ATOM 682 N N . MET A 1 88 ? -7.078 -3.406 25.738 1.00 65.44 88 MET A N 1
ATOM 683 C CA . MET A 1 88 ? -8.170 -2.442 25.559 1.00 65.44 88 MET A CA 1
ATOM 684 C C . MET A 1 88 ? -7.675 -0.983 25.518 1.00 65.44 88 MET A C 1
ATOM 686 O O . MET A 1 88 ? -8.227 -0.160 24.788 1.00 65.44 88 MET A O 1
ATOM 690 N N . ARG A 1 89 ? -6.587 -0.663 26.238 1.00 64.38 89 ARG A N 1
ATOM 691 C CA . ARG A 1 89 ? -5.924 0.655 26.172 1.00 64.38 89 ARG A CA 1
ATOM 692 C C . ARG A 1 89 ? -5.287 0.930 24.810 1.00 64.38 89 ARG A C 1
ATOM 694 O O . ARG A 1 89 ? -5.399 2.041 24.299 1.00 64.38 89 ARG A O 1
ATOM 701 N N . SER A 1 90 ? -4.658 -0.078 24.205 1.00 65.25 90 SER A N 1
ATOM 702 C CA . SER A 1 90 ? -4.071 0.047 22.865 1.00 65.25 90 SER A CA 1
ATOM 703 C C . SER A 1 90 ? -5.153 0.216 21.795 1.00 65.25 90 SER A C 1
ATOM 705 O O . SER A 1 90 ? -5.008 1.046 20.902 1.00 65.25 90 SER A O 1
ATOM 707 N N . TYR A 1 91 ? -6.290 -0.472 21.950 1.00 67.62 91 TYR A N 1
ATOM 708 C CA . TYR A 1 91 ? -7.477 -0.273 21.120 1.00 67.62 91 TYR A CA 1
ATOM 709 C C . TYR A 1 91 ? -8.012 1.164 21.207 1.00 67.62 91 TYR A C 1
ATOM 711 O O . TYR A 1 91 ? -8.229 1.790 20.174 1.00 67.62 91 TYR A O 1
ATOM 719 N N . GLN A 1 92 ? -8.179 1.715 22.414 1.00 65.31 92 GLN A N 1
ATOM 720 C CA . GLN A 1 92 ? -8.685 3.083 22.589 1.00 65.31 92 GLN A CA 1
ATOM 721 C C . GLN A 1 92 ? -7.737 4.138 22.011 1.00 65.31 92 GLN A C 1
ATOM 723 O O . GLN A 1 92 ? -8.196 5.067 21.350 1.00 65.31 92 GLN A O 1
ATOM 728 N N . ALA A 1 93 ? -6.425 3.977 22.204 1.00 70.56 93 ALA A N 1
ATOM 729 C CA . ALA A 1 93 ? -5.430 4.871 21.617 1.00 70.56 93 ALA A CA 1
ATOM 730 C C . ALA A 1 93 ? -5.471 4.838 20.079 1.00 70.56 93 ALA A C 1
ATOM 732 O O . ALA A 1 93 ? -5.411 5.884 19.436 1.00 70.56 93 ALA A O 1
ATOM 733 N N . LEU A 1 94 ? -5.636 3.650 19.487 1.00 65.25 94 LEU A N 1
ATOM 734 C CA . LEU A 1 94 ? -5.743 3.487 18.036 1.00 65.25 94 LEU A CA 1
ATOM 735 C C . LEU A 1 94 ? -7.061 4.019 17.480 1.00 65.25 94 LEU A C 1
ATOM 737 O O . LEU A 1 94 ? -7.053 4.662 16.437 1.00 65.25 94 LEU A O 1
ATOM 741 N N . ALA A 1 95 ? -8.173 3.818 18.185 1.00 66.88 95 ALA A N 1
ATOM 742 C CA . ALA A 1 95 ? -9.464 4.380 17.809 1.00 66.88 95 ALA A CA 1
ATOM 743 C C . ALA A 1 95 ? -9.449 5.919 17.862 1.00 66.88 95 ALA A C 1
ATOM 745 O O . ALA A 1 95 ? -9.920 6.566 16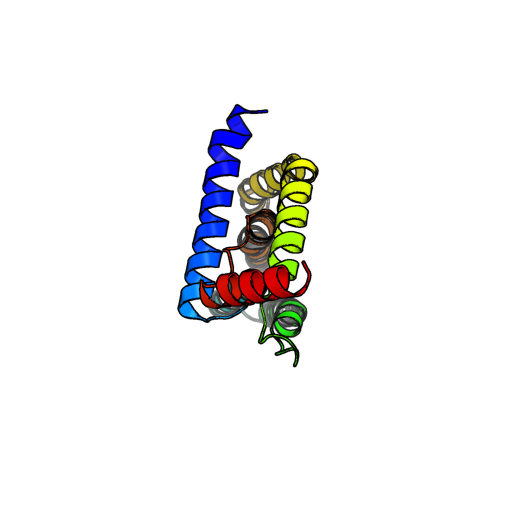.931 1.00 66.88 95 ALA A O 1
ATOM 746 N N . ALA A 1 96 ? -8.844 6.513 18.898 1.00 68.50 96 ALA A N 1
ATOM 747 C CA . ALA A 1 96 ? -8.703 7.966 19.023 1.00 68.50 96 ALA A CA 1
ATOM 748 C C . ALA A 1 96 ? -7.739 8.570 17.983 1.00 68.50 96 ALA A C 1
ATOM 750 O O . ALA A 1 96 ? -7.948 9.685 17.502 1.00 68.50 96 ALA A O 1
ATOM 751 N N . ALA A 1 97 ? -6.681 7.843 17.615 1.00 67.81 97 ALA A N 1
ATOM 752 C CA . ALA A 1 97 ? -5.786 8.250 16.535 1.00 67.81 97 ALA A CA 1
ATOM 753 C C . ALA A 1 97 ? -6.475 8.155 15.163 1.00 67.81 97 ALA A C 1
ATOM 755 O O . ALA A 1 97 ? -6.333 9.067 14.348 1.00 67.81 97 ALA A O 1
ATOM 756 N N . ALA A 1 98 ? -7.254 7.093 14.930 1.00 67.69 98 ALA A N 1
ATOM 757 C CA . ALA A 1 98 ? -8.004 6.892 13.695 1.00 67.69 98 ALA A CA 1
ATOM 758 C C . ALA A 1 98 ? -9.045 8.000 13.482 1.00 67.69 98 ALA A C 1
ATOM 760 O O . ALA A 1 98 ? -9.124 8.541 12.383 1.00 67.69 98 ALA A O 1
ATOM 761 N N . THR A 1 99 ? -9.783 8.417 14.519 1.00 66.62 99 THR A N 1
ATOM 762 C CA . THR A 1 99 ? -10.752 9.523 14.405 1.00 66.62 99 THR A CA 1
ATOM 763 C C . THR A 1 99 ? -10.075 10.861 14.111 1.00 66.62 99 THR A C 1
ATOM 765 O O . THR A 1 99 ? -10.495 11.556 13.188 1.00 66.62 99 THR A O 1
ATOM 768 N N . ARG A 1 100 ? -8.969 11.189 14.796 1.00 66.94 100 ARG A N 1
ATOM 769 C CA . ARG A 1 100 ? -8.189 12.407 14.501 1.00 66.94 100 ARG A CA 1
ATOM 770 C C . ARG A 1 100 ? -7.638 12.423 13.074 1.00 66.94 100 ARG A C 1
ATOM 772 O O . ARG A 1 100 ? -7.748 13.438 12.392 1.00 66.94 100 ARG A O 1
ATOM 779 N N . LYS A 1 101 ? -7.082 11.305 12.593 1.00 66.25 101 LYS A N 1
ATOM 780 C CA . LYS A 1 101 ? -6.609 11.177 11.202 1.00 66.25 101 LYS A CA 1
ATOM 781 C C . LYS A 1 101 ? -7.754 11.224 10.191 1.00 66.25 101 LYS A C 1
ATOM 783 O O . LYS A 1 101 ? -7.588 11.736 9.084 1.00 66.25 101 LYS A O 1
ATOM 788 N N . ARG A 1 102 ? -8.934 10.710 10.548 1.00 63.44 102 ARG A N 1
ATOM 789 C CA . ARG A 1 102 ? -10.117 10.733 9.681 1.00 63.44 102 ARG A CA 1
ATOM 790 C C . ARG A 1 102 ? -10.513 12.157 9.319 1.00 63.44 102 ARG A C 1
ATOM 792 O O . ARG A 1 102 ? -10.764 12.402 8.143 1.00 63.44 102 ARG A O 1
ATOM 799 N N . GLU A 1 103 ? -10.523 13.045 10.308 1.00 65.81 103 GLU A N 1
ATOM 800 C CA . GLU A 1 103 ? -10.920 14.449 10.168 1.00 65.81 103 GLU A CA 1
ATOM 801 C C . GLU A 1 103 ? -9.804 15.317 9.574 1.00 65.81 103 GLU A C 1
ATOM 803 O O . GLU A 1 103 ? -10.072 16.131 8.693 1.00 65.81 103 GLU A O 1
ATOM 808 N N . ALA A 1 104 ? -8.550 15.111 9.990 1.00 64.38 104 ALA A N 1
ATOM 809 C CA . ALA A 1 104 ? -7.427 15.943 9.554 1.00 64.38 104 ALA A CA 1
ATOM 810 C C . ALA A 1 104 ? -6.917 15.611 8.139 1.00 64.38 104 ALA A C 1
ATOM 812 O O . ALA A 1 104 ? -6.481 16.502 7.414 1.00 64.38 104 ALA A O 1
ATOM 813 N N . GLU A 1 105 ? -6.969 14.341 7.725 1.00 76.12 105 GLU A N 1
ATOM 814 C CA . GLU A 1 105 ? -6.296 13.874 6.502 1.00 76.12 105 GLU A CA 1
ATOM 815 C C . GLU A 1 105 ? -7.271 13.515 5.372 1.00 76.12 105 GLU A C 1
ATOM 817 O O . GLU A 1 105 ? -6.855 12.985 4.342 1.00 76.12 105 GLU A O 1
ATOM 822 N N . TRP A 1 106 ? -8.566 13.814 5.518 1.00 74.81 106 TRP A N 1
ATOM 823 C CA . TRP A 1 106 ? -9.583 13.487 4.509 1.00 74.81 106 TRP A CA 1
ATOM 824 C C . TRP A 1 106 ? -9.239 14.041 3.118 1.00 74.81 106 TRP A C 1
ATOM 826 O O . TRP A 1 106 ? -9.269 13.309 2.127 1.00 74.81 106 TRP A O 1
ATOM 836 N N . ALA A 1 107 ? -8.841 15.316 3.049 1.00 74.12 107 ALA A N 1
ATOM 837 C CA . ALA A 1 107 ? -8.447 15.949 1.793 1.00 74.12 107 ALA A CA 1
ATOM 838 C C . ALA A 1 107 ? -7.221 15.261 1.172 1.00 74.12 107 ALA A C 1
ATOM 840 O O . ALA A 1 107 ? -7.167 15.063 -0.037 1.00 74.12 107 ALA A O 1
ATOM 841 N N . ILE A 1 108 ? -6.270 14.827 2.004 1.00 77.12 108 ILE A N 1
ATOM 842 C CA . ILE A 1 108 ? -5.058 14.136 1.559 1.00 77.12 108 ILE A CA 1
ATOM 843 C C . ILE A 1 108 ? -5.410 12.748 1.007 1.00 77.12 108 ILE A C 1
ATOM 845 O O . ILE A 1 108 ? -4.961 12.408 -0.085 1.00 77.12 108 ILE A O 1
ATOM 849 N N . ARG A 1 109 ? -6.266 11.973 1.693 1.00 78.62 109 ARG A N 1
ATOM 850 C CA . ARG A 1 109 ? -6.732 10.658 1.208 1.00 78.62 109 ARG A CA 1
ATOM 851 C C . ARG A 1 109 ? -7.399 10.761 -0.159 1.00 78.62 109 ARG A C 1
ATOM 853 O O . ARG A 1 109 ? -7.132 9.934 -1.030 1.00 78.62 109 ARG A O 1
ATOM 860 N N . MET A 1 110 ? -8.244 11.774 -0.352 1.00 74.62 110 MET A N 1
ATOM 861 C CA . MET A 1 110 ? -8.922 12.008 -1.627 1.00 74.62 110 MET A CA 1
ATOM 862 C C . MET A 1 110 ? -7.942 12.419 -2.719 1.00 74.62 110 MET A C 1
ATOM 864 O O . MET A 1 110 ? -7.962 11.826 -3.793 1.00 74.62 110 MET A O 1
ATOM 868 N N . THR A 1 111 ? -7.036 13.359 -2.445 1.00 79.06 111 THR A N 1
ATOM 869 C CA . THR A 1 111 ? -5.996 13.755 -3.404 1.00 79.06 111 THR A CA 1
ATOM 870 C C . THR A 1 111 ? -5.139 12.563 -3.815 1.00 79.06 111 THR A C 1
ATOM 872 O O . THR A 1 111 ? -4.892 12.378 -5.003 1.00 79.06 111 THR A O 1
ATOM 875 N N . VAL A 1 112 ? -4.743 11.707 -2.868 1.00 81.88 112 VAL A N 1
ATOM 876 C CA . VAL A 1 112 ? -3.959 10.495 -3.148 1.00 81.88 112 VAL A CA 1
ATOM 877 C C . VAL A 1 112 ? -4.756 9.494 -3.986 1.00 81.88 112 VAL A C 1
ATOM 879 O O . VAL A 1 112 ? -4.200 8.933 -4.921 1.00 81.88 112 VAL A O 1
ATOM 882 N N . LEU A 1 113 ? -6.053 9.307 -3.726 1.00 78.06 113 LEU A N 1
ATOM 883 C CA . LEU A 1 113 ? -6.935 8.466 -4.547 1.00 78.06 113 LEU A CA 1
ATOM 884 C C . LEU A 1 113 ? -7.101 8.982 -5.976 1.00 78.06 113 LEU A C 1
ATOM 886 O O . LEU A 1 113 ? -6.963 8.215 -6.922 1.00 78.06 113 LEU A O 1
ATOM 890 N N . PHE A 1 114 ? -7.398 10.271 -6.143 1.00 78.38 114 PHE A N 1
ATOM 891 C CA . PHE A 1 114 ? -7.562 10.863 -7.470 1.00 78.38 114 PHE A CA 1
ATOM 892 C C . PHE A 1 114 ? -6.247 10.842 -8.242 1.00 78.38 114 PHE A C 1
ATOM 894 O O . PHE A 1 114 ? -6.230 10.467 -9.412 1.00 78.38 114 PHE A O 1
ATOM 901 N N . THR A 1 115 ? -5.139 11.147 -7.564 1.00 80.56 115 THR A N 1
ATOM 902 C CA . THR A 1 115 ? -3.798 10.991 -8.133 1.00 80.56 115 THR A CA 1
ATOM 903 C C . THR A 1 115 ? -3.576 9.544 -8.543 1.00 80.56 115 THR A C 1
ATOM 905 O O . THR A 1 115 ? -3.182 9.303 -9.669 1.00 80.56 115 THR A O 1
ATOM 908 N N . ALA A 1 116 ? -3.907 8.569 -7.698 1.00 79.50 116 ALA A N 1
ATOM 909 C CA . ALA A 1 116 ? -3.747 7.154 -8.008 1.00 79.50 116 ALA A CA 1
ATOM 910 C C . ALA A 1 116 ? -4.554 6.704 -9.245 1.00 79.50 116 ALA A C 1
ATOM 912 O O . ALA A 1 116 ? -4.082 5.864 -10.005 1.00 79.50 116 ALA A O 1
ATOM 913 N N . ILE A 1 117 ? -5.735 7.275 -9.491 1.00 79.56 117 ILE A N 1
ATOM 914 C CA . ILE A 1 117 ? -6.534 6.966 -10.689 1.00 79.56 117 ILE A CA 1
ATOM 915 C C . ILE A 1 117 ? -5.889 7.548 -11.951 1.00 79.56 117 ILE A C 1
ATOM 917 O O . ILE A 1 117 ? -5.876 6.897 -12.990 1.00 79.56 117 ILE A O 1
ATOM 921 N N . ILE A 1 118 ? -5.363 8.769 -11.870 1.00 80.88 118 ILE A N 1
ATOM 922 C CA . ILE A 1 118 ? -4.858 9.512 -13.033 1.00 80.88 118 ILE A CA 1
ATOM 923 C C . ILE A 1 118 ? -3.408 9.125 -13.361 1.00 80.88 118 ILE A C 1
ATOM 925 O O . ILE A 1 118 ? -3.029 9.043 -14.527 1.00 80.88 118 ILE A O 1
ATOM 929 N N . PHE A 1 119 ? -2.599 8.853 -12.338 1.00 76.00 119 PHE A N 1
ATOM 930 C CA . PHE A 1 119 ? -1.149 8.697 -12.433 1.00 76.00 119 PHE A CA 1
ATOM 931 C C . PHE A 1 119 ? -0.689 7.638 -13.450 1.00 76.00 119 PHE A C 1
ATOM 933 O O . PHE A 1 119 ? 0.203 7.965 -14.230 1.00 76.00 119 PHE A O 1
ATOM 940 N N . PRO A 1 120 ? -1.303 6.440 -13.555 1.00 73.12 120 PRO A N 1
ATOM 941 C CA . PRO A 1 120 ? -0.909 5.439 -14.551 1.00 73.12 120 PRO A CA 1
ATOM 942 C C . PRO A 1 120 ? -1.072 5.904 -16.006 1.00 73.12 120 PRO A C 1
ATOM 944 O O . PRO A 1 120 ? -0.351 5.431 -16.877 1.00 73.12 120 PRO A O 1
ATOM 947 N N . PHE A 1 121 ? -1.984 6.844 -16.278 1.00 75.69 121 PHE A N 1
ATOM 948 C CA . PHE A 1 121 ? -2.240 7.370 -17.625 1.00 75.69 121 PHE A CA 1
ATOM 949 C C . PHE A 1 121 ? -1.303 8.519 -18.012 1.00 75.69 121 PHE A C 1
ATOM 951 O O . PHE A 1 121 ? -1.178 8.845 -19.189 1.00 75.69 121 PHE A O 1
ATOM 958 N N . CYS A 1 122 ? -0.643 9.140 -17.033 1.00 74.75 122 CYS A N 1
ATOM 959 C CA . CYS A 1 122 ? 0.327 10.211 -17.262 1.00 74.75 122 CYS A CA 1
ATOM 960 C C . CYS A 1 122 ? 1.756 9.689 -17.460 1.00 74.75 122 CYS A C 1
ATOM 962 O O . CYS A 1 122 ? 2.661 10.471 -17.754 1.00 74.75 122 CYS A O 1
ATOM 964 N N . VAL A 1 123 ? 1.977 8.383 -17.290 1.00 71.00 123 VAL A N 1
ATOM 965 C CA . VAL A 1 123 ? 3.277 7.753 -17.508 1.00 71.00 123 VAL A CA 1
ATOM 966 C C . VAL A 1 123 ? 3.476 7.541 -19.007 1.00 71.00 123 VAL A C 1
ATOM 968 O O . VAL A 1 123 ? 2.971 6.587 -19.588 1.00 71.00 123 VAL A O 1
ATOM 971 N N . SER A 1 124 ? 4.238 8.438 -19.629 1.00 67.62 124 SER A N 1
ATOM 972 C CA . SER A 1 124 ? 4.733 8.272 -20.994 1.00 67.62 124 SER A CA 1
ATOM 973 C C . SER A 1 124 ? 6.253 8.341 -20.972 1.00 67.62 124 SER A C 1
ATOM 975 O O . SER A 1 124 ? 6.825 9.350 -20.562 1.00 67.62 124 SER A O 1
ATOM 977 N N . ALA A 1 125 ? 6.910 7.271 -21.409 1.00 71.19 125 ALA A N 1
ATOM 978 C CA . ALA A 1 125 ? 8.355 7.224 -21.595 1.00 71.19 125 ALA A CA 1
ATOM 979 C C . ALA A 1 125 ? 8.662 7.017 -23.080 1.00 71.19 125 ALA A C 1
ATOM 981 O O . ALA A 1 125 ? 7.929 6.318 -23.772 1.00 71.19 125 ALA A O 1
ATOM 982 N N . GLY A 1 126 ? 9.747 7.626 -23.564 1.00 70.06 126 GLY A N 1
ATOM 983 C CA . GLY A 1 126 ? 10.198 7.446 -24.949 1.00 70.06 126 GLY A CA 1
ATOM 984 C C . GLY A 1 126 ? 10.780 6.055 -25.243 1.00 70.06 126 GLY A C 1
ATOM 985 O O . GLY A 1 126 ? 10.976 5.725 -26.405 1.00 70.06 126 GLY A O 1
ATOM 986 N N . ASP A 1 127 ? 11.042 5.255 -24.204 1.00 81.12 127 ASP A N 1
ATOM 987 C CA . ASP A 1 127 ? 11.553 3.883 -24.275 1.00 81.12 127 ASP A CA 1
ATOM 988 C C . ASP A 1 127 ? 10.542 2.932 -23.612 1.00 81.12 127 ASP A C 1
ATOM 990 O O . ASP A 1 127 ? 10.069 3.188 -22.499 1.00 81.12 127 ASP A O 1
ATOM 994 N N . GLU A 1 128 ? 10.221 1.835 -24.299 1.00 80.25 128 GLU A N 1
ATOM 995 C CA . GLU A 1 128 ? 9.273 0.802 -23.872 1.00 80.25 128 GLU A CA 1
ATOM 996 C C . GLU A 1 128 ? 9.666 0.182 -22.521 1.00 80.25 128 GLU A C 1
ATOM 998 O O . GLU A 1 128 ? 8.823 -0.010 -21.642 1.00 80.25 128 GLU A O 1
ATOM 1003 N N . THR A 1 129 ? 10.963 -0.044 -22.296 1.00 76.81 129 THR A N 1
ATOM 1004 C CA . THR A 1 129 ? 11.462 -0.654 -21.053 1.00 76.81 129 THR A CA 1
ATOM 1005 C C . THR A 1 129 ? 11.359 0.293 -19.857 1.00 76.81 129 THR A C 1
ATOM 1007 O O . THR A 1 129 ? 10.941 -0.108 -18.765 1.00 76.81 129 THR A O 1
ATOM 1010 N N . ALA A 1 130 ? 11.668 1.574 -20.065 1.00 77.19 130 ALA A N 1
ATOM 1011 C CA . ALA A 1 130 ? 11.491 2.618 -19.061 1.00 77.19 130 ALA A CA 1
ATOM 1012 C C . ALA A 1 130 ? 10.003 2.845 -18.748 1.00 77.19 130 ALA A C 1
ATOM 1014 O O . ALA A 1 130 ? 9.641 3.053 -17.586 1.00 77.19 130 ALA A O 1
ATOM 1015 N N . GLY A 1 131 ? 9.137 2.745 -19.761 1.00 80.94 131 GLY A N 1
ATOM 1016 C CA . GLY A 1 131 ? 7.685 2.822 -19.615 1.00 80.94 131 GLY A CA 1
ATOM 1017 C C . GLY A 1 131 ? 7.132 1.722 -18.712 1.00 80.94 131 GLY A C 1
ATOM 1018 O O . GLY A 1 131 ? 6.394 2.019 -17.773 1.00 80.94 131 GLY A O 1
ATOM 1019 N N . LEU A 1 132 ? 7.551 0.470 -18.919 1.00 80.88 132 LEU A N 1
ATOM 1020 C CA . LEU A 1 132 ? 7.153 -0.665 -18.076 1.00 80.88 132 LEU A CA 1
ATOM 1021 C C . LEU A 1 132 ? 7.618 -0.511 -16.621 1.00 80.88 132 LEU A C 1
ATOM 1023 O O . LEU A 1 132 ? 6.859 -0.807 -15.696 1.00 80.88 132 LEU A O 1
ATOM 1027 N N . PHE A 1 133 ? 8.834 -0.004 -16.399 1.00 80.44 133 PHE A N 1
ATOM 1028 C CA . PHE A 1 133 ? 9.339 0.268 -15.051 1.00 80.44 133 PHE A CA 1
ATOM 1029 C C . PHE A 1 133 ? 8.525 1.359 -14.334 1.00 80.44 133 PHE A C 1
ATOM 1031 O O . PHE A 1 133 ? 8.098 1.169 -13.192 1.00 80.44 133 PHE A O 1
ATOM 1038 N N . LEU A 1 134 ? 8.263 2.485 -15.006 1.00 82.88 134 LEU A N 1
ATOM 1039 C CA . LEU A 1 134 ? 7.448 3.577 -14.463 1.00 82.88 134 LEU A CA 1
ATOM 1040 C C . LEU A 1 134 ? 5.998 3.141 -14.219 1.00 82.88 134 LEU A C 1
ATOM 1042 O O . LEU A 1 134 ? 5.414 3.508 -13.198 1.00 82.88 134 LEU A O 1
ATOM 1046 N N . LEU A 1 135 ? 5.434 2.314 -15.102 1.00 82.50 135 LEU A N 1
ATOM 1047 C CA . LEU A 1 135 ? 4.113 1.719 -14.919 1.00 82.50 135 LEU A CA 1
ATOM 1048 C C . LEU A 1 135 ? 4.099 0.834 -13.669 1.00 82.50 135 LEU A C 1
ATOM 1050 O O . LEU A 1 135 ? 3.215 0.994 -12.829 1.00 82.50 135 LEU A O 1
ATOM 1054 N N . GLY A 1 136 ? 5.106 -0.019 -13.476 1.00 81.81 136 GLY A N 1
ATOM 1055 C CA . GLY A 1 136 ? 5.257 -0.818 -12.259 1.00 81.81 136 GLY A CA 1
ATOM 1056 C C . GLY A 1 136 ? 5.327 0.039 -10.988 1.00 81.81 136 GLY A C 1
ATOM 1057 O O . GLY A 1 136 ? 4.609 -0.222 -10.022 1.00 81.81 136 GLY A O 1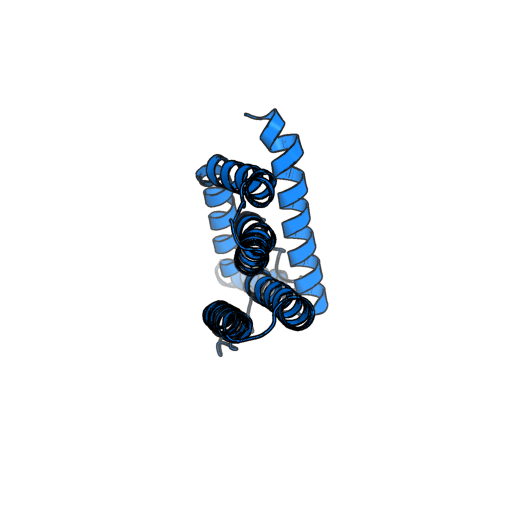
ATOM 1058 N N . ALA A 1 137 ? 6.118 1.114 -10.997 1.00 82.81 137 ALA A N 1
ATOM 1059 C CA . ALA A 1 137 ? 6.205 2.049 -9.873 1.00 82.81 137 ALA A CA 1
ATOM 1060 C C . ALA A 1 137 ? 4.868 2.761 -9.597 1.00 82.81 137 ALA A C 1
ATOM 1062 O O . ALA A 1 137 ? 4.458 2.894 -8.440 1.00 82.81 137 ALA A O 1
ATOM 1063 N N . SER A 1 138 ? 4.158 3.170 -10.653 1.00 81.69 138 SER A N 1
ATOM 1064 C CA . SER A 1 138 ? 2.827 3.768 -10.545 1.00 81.69 138 SER A CA 1
ATOM 1065 C C . SER A 1 138 ? 1.829 2.789 -9.931 1.00 81.69 138 SER A C 1
ATOM 1067 O O . SER A 1 138 ? 1.140 3.133 -8.973 1.00 81.69 138 SER A O 1
ATOM 1069 N N . LEU A 1 139 ? 1.825 1.535 -10.385 1.00 81.94 139 LEU A N 1
ATOM 1070 C CA . LEU A 1 139 ? 0.934 0.497 -9.888 1.00 81.94 139 LEU A CA 1
ATOM 1071 C C . LEU A 1 139 ? 1.236 0.159 -8.425 1.00 81.94 139 LEU A C 1
ATOM 1073 O O . LEU A 1 139 ? 0.314 0.026 -7.621 1.00 81.94 139 LEU A O 1
ATOM 1077 N N . TRP A 1 140 ? 2.518 0.096 -8.049 1.00 85.38 140 TRP A N 1
ATOM 1078 C CA . TRP A 1 140 ? 2.922 -0.060 -6.655 1.00 85.38 140 TRP A CA 1
ATOM 1079 C C . TRP A 1 140 ? 2.358 1.067 -5.779 1.00 85.38 140 TRP A C 1
ATOM 1081 O O . TRP A 1 140 ? 1.758 0.786 -4.739 1.00 85.38 140 TRP A O 1
ATOM 1091 N N . PHE A 1 141 ? 2.486 2.330 -6.201 1.00 82.38 141 PHE A N 1
ATOM 1092 C CA . PHE A 1 141 ? 1.951 3.475 -5.459 1.00 82.38 141 PHE A CA 1
ATOM 1093 C C . PHE A 1 141 ? 0.427 3.388 -5.305 1.00 82.38 141 PHE A C 1
ATOM 1095 O O . PHE A 1 141 ? -0.087 3.497 -4.190 1.00 82.38 141 PHE A O 1
ATOM 1102 N N . VAL A 1 142 ? -0.289 3.119 -6.400 1.00 81.81 142 VAL A N 1
ATOM 1103 C CA . VAL A 1 142 ? -1.757 2.999 -6.438 1.00 81.81 142 VAL A CA 1
ATOM 1104 C C . VAL A 1 142 ? -2.264 1.896 -5.510 1.00 81.81 142 VAL A C 1
ATOM 1106 O O . VAL A 1 142 ? -3.280 2.065 -4.838 1.00 81.81 142 VAL A O 1
ATOM 1109 N N . LEU A 1 143 ? -1.551 0.773 -5.436 1.00 78.69 143 LEU A N 1
ATOM 1110 C CA . LEU A 1 143 ? -1.960 -0.376 -4.631 1.00 78.69 143 LEU A CA 1
ATOM 1111 C C . LEU A 1 143 ? -1.562 -0.265 -3.156 1.00 78.69 143 LEU A C 1
ATOM 1113 O O . LEU A 1 143 ? -2.154 -0.951 -2.322 1.00 78.69 143 LEU A O 1
ATOM 1117 N N . THR A 1 144 ? -0.579 0.568 -2.807 1.00 77.56 144 THR A N 1
ATOM 1118 C CA . THR A 1 144 ? -0.042 0.632 -1.437 1.00 77.56 144 THR A CA 1
ATOM 1119 C C . THR A 1 144 ? -0.393 1.918 -0.698 1.00 77.56 144 THR A C 1
ATOM 1121 O O . THR A 1 144 ? -0.812 1.845 0.460 1.00 77.56 144 THR A O 1
ATOM 1124 N N . ALA A 1 145 ? -0.273 3.087 -1.333 1.00 78.00 145 ALA A N 1
ATOM 1125 C CA . ALA A 1 145 ? -0.438 4.373 -0.660 1.00 78.00 145 ALA A CA 1
ATOM 1126 C C . ALA A 1 145 ? -1.894 4.642 -0.226 1.00 78.00 145 ALA A C 1
ATOM 1128 O O . ALA A 1 145 ? -2.099 4.918 0.962 1.00 78.00 145 ALA A O 1
ATOM 1129 N N . PRO A 1 146 ? -2.919 4.477 -1.091 1.00 77.25 146 PRO A N 1
ATOM 1130 C CA . PRO A 1 146 ? -4.312 4.599 -0.669 1.00 77.25 146 PRO A CA 1
ATOM 1131 C C . PRO A 1 146 ? -4.666 3.557 0.393 1.00 77.25 146 PRO A C 1
ATOM 1133 O O . PRO A 1 146 ? -5.189 3.905 1.447 1.00 77.25 146 PRO A O 1
ATOM 1136 N N . VAL A 1 147 ? -4.320 2.284 0.166 1.00 78.19 147 VAL A N 1
ATOM 1137 C CA . VAL A 1 147 ? -4.656 1.189 1.090 1.00 78.19 147 VAL A CA 1
ATOM 1138 C C . VAL A 1 147 ? -4.101 1.461 2.488 1.00 78.19 147 VAL A C 1
ATOM 1140 O O . VAL A 1 147 ? -4.834 1.346 3.467 1.00 78.19 147 VAL A O 1
ATOM 1143 N N . LYS A 1 148 ? -2.845 1.902 2.600 1.00 78.75 148 LYS A N 1
ATOM 1144 C CA . LYS A 1 148 ? -2.246 2.275 3.886 1.00 78.75 148 LYS A CA 1
ATOM 1145 C C . LYS A 1 148 ? -2.980 3.439 4.553 1.00 78.75 148 LYS A C 1
ATOM 1147 O O . LYS A 1 148 ? -3.305 3.339 5.731 1.00 78.75 148 LYS A O 1
ATOM 1152 N N . MET A 1 149 ? -3.281 4.508 3.816 1.00 75.50 149 MET A N 1
ATOM 1153 C CA . MET A 1 149 ? -4.005 5.661 4.362 1.00 75.50 149 MET A CA 1
ATOM 1154 C C . MET A 1 149 ? -5.415 5.310 4.848 1.00 75.50 149 MET A C 1
ATOM 1156 O O . MET A 1 149 ? -5.858 5.815 5.878 1.00 75.50 149 MET A O 1
ATOM 1160 N N . TYR A 1 150 ? -6.118 4.435 4.130 1.00 73.69 150 TYR A N 1
ATOM 1161 C CA . TYR A 1 150 ? -7.454 3.989 4.516 1.00 73.69 150 TYR A CA 1
ATOM 1162 C C . TYR A 1 150 ? -7.439 3.016 5.687 1.00 73.69 150 TYR A C 1
ATOM 1164 O O . TYR A 1 150 ? -8.342 3.066 6.516 1.00 73.69 150 TYR A O 1
ATOM 1172 N N . LEU A 1 151 ? -6.419 2.166 5.791 1.00 73.62 151 LEU A N 1
ATOM 1173 C CA . LEU A 1 151 ? -6.236 1.309 6.957 1.00 73.62 151 LEU A CA 1
ATOM 1174 C C . LEU A 1 151 ? -5.889 2.133 8.200 1.00 73.62 151 LEU A C 1
ATOM 1176 O O . LEU A 1 151 ? -6.506 1.933 9.237 1.00 73.62 151 LEU A O 1
ATOM 1180 N N . ASP A 1 152 ? -4.983 3.103 8.097 1.00 72.19 152 ASP A N 1
ATOM 1181 C CA . ASP A 1 152 ? -4.614 3.977 9.219 1.00 72.19 152 ASP A CA 1
ATOM 1182 C C . ASP A 1 152 ? -5.787 4.833 9.731 1.00 72.19 152 ASP A C 1
ATOM 1184 O O . ASP A 1 152 ? -5.811 5.215 10.902 1.00 72.19 152 ASP A O 1
ATOM 1188 N N . ALA A 1 153 ? -6.745 5.150 8.855 1.00 72.56 153 ALA A N 1
ATOM 1189 C CA . ALA A 1 153 ? -7.949 5.910 9.183 1.00 72.56 153 ALA A CA 1
ATOM 1190 C C . ALA A 1 153 ? -9.160 5.028 9.546 1.00 72.56 153 ALA A C 1
ATOM 1192 O O . ALA A 1 153 ? -10.182 5.550 10.001 1.00 72.56 153 ALA A O 1
ATOM 1193 N N . ALA A 1 154 ? -9.082 3.711 9.332 1.00 70.62 154 ALA A N 1
ATOM 1194 C CA . ALA A 1 154 ? -10.149 2.785 9.680 1.00 70.62 154 ALA A CA 1
ATOM 1195 C C . ALA A 1 154 ? -10.147 2.497 11.185 1.00 70.62 154 ALA A C 1
ATOM 1197 O O . ALA A 1 154 ? -9.103 2.367 11.823 1.00 70.62 154 ALA A O 1
ATOM 1198 N N . GLU A 1 155 ? -11.342 2.353 11.757 1.00 67.25 155 GLU A N 1
ATOM 1199 C CA . GLU A 1 155 ? -11.466 1.928 13.148 1.00 67.25 155 GLU A CA 1
ATOM 1200 C C . GLU A 1 155 ? -10.968 0.482 13.300 1.00 67.25 155 GLU A C 1
ATOM 1202 O O . GLU A 1 155 ? -11.427 -0.409 12.569 1.00 67.25 155 GLU A O 1
ATOM 1207 N N . PRO A 1 156 ? -10.045 0.220 14.242 1.00 64.94 156 PRO A N 1
ATOM 1208 C CA . PRO A 1 156 ? -9.561 -1.128 14.476 1.00 64.94 156 PRO A CA 1
ATOM 1209 C C . PRO A 1 156 ? -10.682 -2.006 15.062 1.00 64.94 156 PRO A C 1
ATOM 1211 O O . PRO A 1 156 ? -11.560 -1.507 15.767 1.00 64.94 156 PRO A O 1
ATOM 1214 N N . PRO A 1 157 ? -10.687 -3.326 14.812 1.00 62.16 157 PRO A N 1
ATOM 1215 C CA . PRO A 1 157 ? -11.642 -4.230 15.441 1.00 62.16 157 PRO A CA 1
ATOM 1216 C C . PRO A 1 157 ? -11.404 -4.307 16.963 1.00 62.16 157 PRO A C 1
ATOM 1218 O O . PRO A 1 157 ? -10.250 -4.350 17.393 1.00 62.16 157 PRO A O 1
ATOM 1221 N N . PRO A 1 158 ? -12.463 -4.372 17.795 1.00 60.47 158 PRO A N 1
ATOM 1222 C CA . PRO A 1 158 ? -12.301 -4.531 19.235 1.00 60.47 158 PRO A CA 1
ATOM 1223 C C . PRO A 1 158 ? -11.629 -5.874 19.561 1.00 60.47 158 PRO A C 1
ATOM 1225 O O . PRO A 1 158 ? -11.943 -6.877 18.906 1.00 60.47 158 PRO A O 1
ATOM 1228 N N . PRO A 1 159 ? -10.733 -5.923 20.568 1.00 61.44 159 PRO A N 1
ATOM 1229 C CA . PRO A 1 159 ? -10.118 -7.172 21.002 1.00 61.44 159 PRO A CA 1
ATOM 1230 C C . PRO A 1 159 ? -11.202 -8.156 21.488 1.00 61.44 159 PRO A C 1
ATOM 1232 O O . PRO A 1 159 ? -12.247 -7.741 21.995 1.00 61.44 159 PRO A O 1
ATOM 1235 N N . GLY A 1 160 ? -10.979 -9.462 21.294 1.00 59.81 160 GLY A N 1
ATOM 1236 C CA . GLY A 1 160 ? -11.964 -10.515 21.592 1.00 59.81 160 GLY A CA 1
ATOM 1237 C C . GLY A 1 160 ? -12.532 -10.468 23.021 1.00 59.81 160 GLY A C 1
ATOM 1238 O O . GLY A 1 160 ? -11.911 -9.942 23.939 1.00 59.81 160 GLY A O 1
ATOM 1239 N N . SER A 1 161 ? -13.716 -11.055 23.234 1.00 52.03 161 SER A N 1
ATOM 1240 C CA . SER A 1 161 ? -14.500 -10.995 24.489 1.00 52.03 161 SER A CA 1
ATOM 1241 C C . SER A 1 161 ? -13.720 -11.290 25.784 1.00 52.03 161 SER A C 1
ATOM 1243 O O . SER A 1 161 ? -14.076 -10.761 26.840 1.00 52.03 161 SER A O 1
ATOM 1245 N N . GLY A 1 162 ? -12.640 -12.075 25.709 1.00 51.09 162 GLY A N 1
ATOM 1246 C CA . GLY A 1 162 ? -11.753 -12.369 26.836 1.00 51.09 162 GLY A CA 1
ATOM 1247 C C . GLY A 1 162 ? -11.018 -11.147 27.402 1.00 51.09 162 GLY A C 1
ATOM 1248 O O . GLY A 1 162 ? -10.900 -11.025 28.620 1.00 51.09 162 GLY A O 1
ATOM 1249 N N . SER A 1 163 ? -10.593 -10.193 26.567 1.00 53.06 163 SER A N 1
ATOM 1250 C CA . SER A 1 163 ? -9.934 -8.963 27.038 1.00 53.06 163 SER A CA 1
ATOM 1251 C C . SER A 1 163 ? -10.932 -7.963 27.624 1.00 53.06 163 SER A C 1
ATOM 1253 O O . SER A 1 163 ? -10.612 -7.253 28.573 1.00 53.06 163 SER A O 1
ATOM 1255 N N . ARG A 1 164 ? -12.177 -7.957 27.128 1.00 53.91 164 ARG A N 1
ATOM 1256 C CA . ARG A 1 164 ? -13.274 -7.151 27.683 1.00 53.91 164 ARG A CA 1
ATOM 1257 C C . ARG A 1 164 ? -13.649 -7.609 29.091 1.00 53.91 164 ARG A C 1
ATOM 1259 O O . ARG A 1 164 ? -13.851 -6.776 29.967 1.00 53.91 164 ARG A O 1
ATOM 1266 N N . GLN A 1 165 ? -13.704 -8.922 29.322 1.00 56.28 165 GLN A N 1
ATOM 1267 C CA . GLN A 1 165 ? -13.916 -9.481 30.660 1.00 56.28 165 GLN A CA 1
ATOM 1268 C C . GLN A 1 165 ? -12.713 -9.251 31.582 1.00 56.28 165 GLN A C 1
ATOM 1270 O O . GLN A 1 165 ? -12.913 -8.922 32.749 1.00 56.28 165 GLN A O 1
ATOM 1275 N N . ALA A 1 166 ? -11.481 -9.376 31.079 1.00 54.81 166 ALA A N 1
ATOM 1276 C CA . ALA A 1 166 ? -10.278 -9.058 31.849 1.00 54.81 166 ALA A CA 1
ATOM 1277 C C . ALA A 1 166 ? -10.245 -7.577 32.272 1.00 54.81 166 ALA A C 1
ATOM 1279 O O . ALA A 1 166 ? -10.001 -7.282 33.438 1.00 54.81 166 ALA A O 1
ATOM 1280 N N . TRP A 1 167 ? -10.600 -6.661 31.365 1.00 53.44 167 TRP A N 1
ATOM 1281 C CA . TRP A 1 167 ? -10.706 -5.231 31.650 1.00 53.44 167 TRP A CA 1
ATOM 1282 C C . TRP A 1 167 ? -11.822 -4.909 32.651 1.00 53.44 167 TRP A C 1
ATOM 1284 O O . TRP A 1 167 ? -11.572 -4.190 33.611 1.00 53.44 167 TRP A O 1
ATOM 1294 N N . LEU A 1 168 ? -13.023 -5.482 32.491 1.00 59.28 168 LEU A N 1
ATOM 1295 C CA . LEU A 1 168 ? -14.123 -5.299 33.452 1.00 59.28 168 LEU A CA 1
ATOM 1296 C C . LEU A 1 168 ? -13.736 -5.780 34.856 1.00 59.28 168 LEU A C 1
ATOM 1298 O O . LEU A 1 168 ? -14.017 -5.100 35.838 1.00 59.28 168 LEU A O 1
ATOM 1302 N N . ARG A 1 169 ? -13.032 -6.916 34.959 1.00 58.91 169 ARG A N 1
ATOM 1303 C CA . ARG A 1 169 ? -12.502 -7.413 36.239 1.00 58.91 169 ARG A CA 1
ATOM 1304 C C . ARG A 1 169 ? -11.432 -6.498 36.829 1.00 58.91 169 ARG A C 1
ATOM 1306 O O . ARG A 1 169 ? -11.316 -6.425 38.045 1.00 58.91 169 ARG A O 1
ATOM 1313 N N . GLN A 1 170 ? -10.637 -5.837 35.996 1.00 60.06 170 GLN A N 1
ATOM 1314 C CA . GLN A 1 170 ? -9.574 -4.946 36.450 1.00 60.06 170 GLN A CA 1
ATOM 1315 C C . GLN A 1 170 ? -10.119 -3.579 36.875 1.00 60.06 170 GLN A C 1
ATOM 1317 O O . GLN A 1 170 ? -9.715 -3.078 37.917 1.00 60.06 170 GLN A O 1
ATOM 1322 N N . ALA A 1 171 ? -11.102 -3.042 36.147 1.00 58.25 171 ALA A N 1
ATOM 1323 C CA . ALA A 1 171 ? -11.835 -1.831 36.510 1.00 58.25 171 ALA A CA 1
ATOM 1324 C C . ALA A 1 171 ? -12.614 -2.004 37.826 1.00 58.25 171 ALA A C 1
ATOM 1326 O O . ALA A 1 171 ? -12.590 -1.115 38.669 1.00 58.25 171 ALA A O 1
ATOM 1327 N N . ALA A 1 172 ? -13.220 -3.177 38.038 1.00 64.81 172 ALA A N 1
ATOM 1328 C 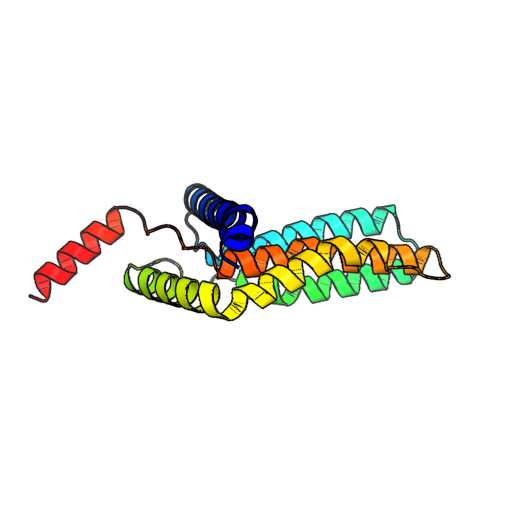CA . ALA A 1 172 ? -13.901 -3.527 39.286 1.00 64.81 172 ALA A CA 1
ATOM 1329 C C . ALA A 1 172 ? -12.953 -3.750 40.483 1.00 64.81 172 ALA A C 1
ATOM 1331 O O . ALA A 1 172 ? -13.419 -3.818 41.610 1.00 64.81 172 ALA A O 1
ATOM 1332 N N . ARG A 1 173 ? -11.641 -3.899 40.255 1.00 56.84 173 ARG A N 1
ATOM 1333 C CA . ARG A 1 173 ? -10.621 -3.995 41.319 1.00 56.84 173 ARG A CA 1
ATOM 1334 C C . ARG A 1 173 ? -9.967 -2.655 41.652 1.00 56.84 173 ARG A C 1
ATOM 1336 O O . ARG A 1 173 ? -9.246 -2.571 42.638 1.00 56.84 173 ARG A O 1
ATOM 1343 N N . SER A 1 174 ? -10.149 -1.653 40.797 1.00 55.22 174 SER A N 1
ATOM 1344 C CA . SER A 1 174 ? -9.618 -0.296 40.966 1.00 55.22 174 SER A CA 1
ATOM 1345 C C . SER A 1 174 ? -10.672 0.717 41.430 1.00 55.22 174 SER A C 1
ATOM 1347 O O . SER A 1 174 ? -10.359 1.903 41.496 1.00 55.22 174 SER A O 1
ATOM 1349 N N . ALA A 1 175 ? -11.899 0.258 41.688 1.00 49.78 175 ALA A N 1
ATOM 1350 C CA . ALA A 1 175 ? -12.994 1.001 42.310 1.00 49.78 175 ALA A CA 1
ATOM 1351 C C . ALA A 1 175 ? -13.191 0.484 43.738 1.00 49.78 175 ALA A C 1
ATOM 1353 O O . ALA A 1 175 ? -13.502 1.318 44.613 1.00 49.78 175 ALA A O 1
#

Secondary structure (DSSP, 8-state):
-HHHIIIIIHHHHHHHHHHHHHHHHHH-S-GGGHHHHHHHHHHHHHHHHHHHH--SHHHHHHHHHHHHHHHHHHHHHS--TTTT---HHHHHHHHHHHHHHHHHSHHHHHHHHHHHHHGGGS---SSHHHHHHHHHHHHHHHHHHHHHHHHHHSPPPPPPHHHHHHHHHHHTT--